Protein AF-A0A2L1KIT9-F1 (afdb_monomer_lite)

Radius of gyration: 21.88 Å; chains: 1; bounding box: 43×35×50 Å

Organism: Pseudomonas aeruginosa (NCBI:txid287)

Sequence (75 aa):
MGHSEHFEFVDYRVGACGVAYVAATQPEISALAVKVGYSGGFKQVVKAYPPCPSTETLKNRALREALEDDDTIPW

Secondary structure (DSSP, 8-state):
--EEEEEEEEETTSSSS-EEEEESSHHHHHHHHHHTT--SPPEEEEEE-PPPPPHHHHHHHHHHHHHHTTT----

pLDDT: mean 84.16, std 11.0, range [52.72, 95.56]

Foldseek 3Di:
DDKAKWKKDWAPVDDPRTDIDIGRDPVVVVVVCVVVVHDDDIDMDIGDDPPDPDPVVVVVVVVVVVVVVVPPPDD

Structure (mmCIF, N/CA/C/O backbone):
data_AF-A0A2L1KIT9-F1
#
_entry.id   AF-A0A2L1KIT9-F1
#
loop_
_atom_site.group_PDB
_atom_site.id
_atom_site.type_symbol
_atom_site.label_atom_id
_atom_site.label_alt_id
_atom_site.label_comp_id
_atom_site.label_asym_id
_atom_site.label_entity_id
_atom_site.label_seq_id
_atom_site.pdbx_PDB_ins_code
_atom_site.Cartn_x
_atom_site.Cartn_y
_atom_site.Cartn_z
_atom_site.occupancy
_atom_site.B_iso_or_equiv
_atom_site.auth_seq_id
_atom_site.auth_comp_id
_atom_site.auth_asym_id
_atom_site.auth_atom_id
_atom_site.pdbx_PDB_model_num
ATOM 1 N N . MET A 1 1 ? 16.052 12.380 -1.811 1.00 52.72 1 MET A N 1
ATOM 2 C CA . MET A 1 1 ? 16.445 11.053 -2.335 1.00 52.72 1 MET A CA 1
ATOM 3 C C . MET A 1 1 ? 15.287 10.120 -2.055 1.00 52.72 1 MET A C 1
ATOM 5 O O . MET A 1 1 ? 14.773 10.162 -0.949 1.00 52.72 1 MET A O 1
ATOM 9 N N . GLY A 1 2 ? 14.750 9.520 -3.118 1.00 71.31 2 GLY A N 1
ATOM 10 C CA . GLY A 1 2 ? 13.315 9.297 -3.267 1.00 71.31 2 GLY A CA 1
ATOM 11 C C . GLY A 1 2 ? 12.821 8.010 -2.637 1.00 71.31 2 GLY A C 1
ATOM 12 O O . GLY A 1 2 ? 13.054 6.934 -3.166 1.00 71.31 2 GLY A O 1
ATOM 13 N N . HIS A 1 3 ? 12.036 8.116 -1.579 1.00 78.25 3 HIS A N 1
ATOM 14 C CA . HIS A 1 3 ? 11.104 7.070 -1.187 1.00 78.25 3 HIS A CA 1
ATOM 15 C C . HIS A 1 3 ? 9.760 7.713 -0.852 1.00 78.25 3 HIS A C 1
ATOM 17 O O . HIS A 1 3 ? 9.692 8.894 -0.513 1.00 78.25 3 HIS A O 1
ATOM 23 N N . SER A 1 4 ? 8.681 6.959 -1.027 1.00 85.00 4 SER A N 1
ATOM 24 C CA . SER A 1 4 ? 7.339 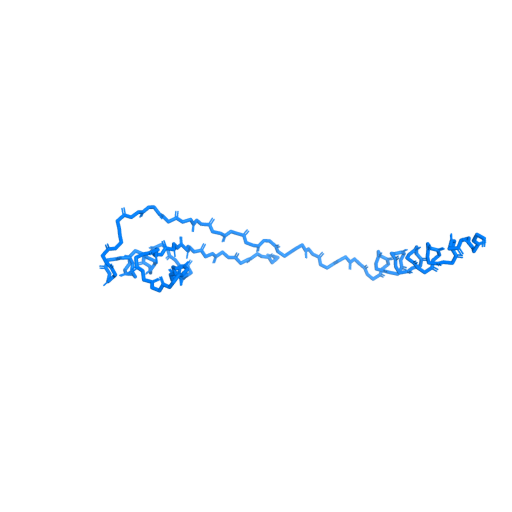7.350 -0.594 1.00 85.00 4 SER A CA 1
ATOM 25 C C . SER A 1 4 ? 6.866 6.374 0.466 1.00 85.00 4 SER A C 1
ATOM 27 O O . SER A 1 4 ? 6.982 5.161 0.273 1.00 85.00 4 SER A O 1
ATOM 29 N N . GLU A 1 5 ? 6.310 6.899 1.548 1.00 91.31 5 GLU A N 1
ATOM 30 C CA . GLU A 1 5 ? 5.818 6.124 2.683 1.00 91.31 5 GLU A CA 1
ATOM 31 C C . GLU A 1 5 ? 4.322 6.369 2.871 1.00 91.31 5 GLU A C 1
ATOM 33 O O . GLU A 1 5 ? 3.842 7.490 2.702 1.00 91.31 5 GLU A O 1
ATOM 38 N N . HIS A 1 6 ? 3.585 5.306 3.180 1.00 93.25 6 HIS A N 1
ATOM 39 C CA . HIS A 1 6 ? 2.176 5.372 3.551 1.00 93.25 6 HIS A CA 1
ATOM 40 C C . HIS A 1 6 ? 1.804 4.191 4.447 1.00 93.25 6 HIS A C 1
ATOM 42 O O . HIS A 1 6 ? 2.543 3.212 4.565 1.00 93.25 6 HIS A O 1
ATOM 48 N N . PHE A 1 7 ? 0.637 4.282 5.068 1.00 94.44 7 PHE A N 1
ATOM 49 C CA . PHE A 1 7 ? 0.008 3.209 5.817 1.00 94.44 7 PHE A CA 1
ATOM 50 C C . PHE A 1 7 ? -1.201 2.690 5.052 1.00 94.44 7 PHE A C 1
ATOM 52 O O . PHE A 1 7 ? -1.954 3.478 4.477 1.00 94.44 7 PHE A O 1
ATOM 59 N N . GLU A 1 8 ? -1.409 1.378 5.077 1.00 95.56 8 GLU A N 1
ATOM 60 C CA . GLU A 1 8 ? -2.551 0.747 4.426 1.00 95.56 8 GLU A CA 1
ATOM 61 C C . GLU A 1 8 ? -3.193 -0.359 5.269 1.00 95.56 8 GLU A C 1
ATOM 63 O O . GLU A 1 8 ? -2.551 -1.006 6.107 1.00 95.56 8 GLU A O 1
ATOM 68 N N . PHE A 1 9 ? -4.478 -0.597 5.011 1.00 93.81 9 PHE A N 1
ATOM 69 C CA . PHE A 1 9 ? -5.173 -1.827 5.383 1.00 93.81 9 PHE A CA 1
ATOM 70 C C . PHE A 1 9 ? -6.208 -2.191 4.318 1.00 93.81 9 PHE A C 1
ATOM 72 O O . PHE A 1 9 ? -6.667 -1.339 3.558 1.00 93.81 9 PHE A O 1
ATOM 79 N N . VAL A 1 10 ? -6.589 -3.466 4.278 1.00 93.12 10 VAL A N 1
ATOM 80 C CA . VAL A 1 10 ? -7.620 -3.970 3.368 1.00 93.12 10 VAL A CA 1
ATOM 81 C C . VAL A 1 10 ? -8.793 -4.471 4.193 1.00 93.12 10 VAL A C 1
ATOM 83 O O . VAL A 1 10 ? -8.625 -5.330 5.060 1.00 93.12 10 VAL A O 1
ATOM 86 N N . ASP A 1 11 ? -9.980 -3.944 3.916 1.00 90.69 11 ASP A N 1
ATOM 87 C CA . ASP A 1 11 ? -11.221 -4.441 4.493 1.00 90.69 11 ASP A CA 1
ATOM 88 C C . ASP A 1 11 ? -11.894 -5.416 3.525 1.00 90.69 11 ASP A C 1
ATOM 90 O O . ASP A 1 11 ? -12.549 -5.011 2.564 1.00 90.69 11 ASP A O 1
ATOM 94 N N . TYR A 1 12 ? -11.746 -6.713 3.791 1.00 89.44 12 TYR A N 1
ATOM 95 C CA . TYR A 1 12 ? -12.358 -7.782 2.995 1.00 89.44 12 TYR A CA 1
ATOM 96 C C . TYR A 1 12 ? -13.869 -7.927 3.207 1.00 89.44 12 TYR A C 1
ATOM 98 O O . TYR A 1 12 ? -14.509 -8.695 2.494 1.00 89.44 12 TYR A O 1
ATOM 106 N N . ARG A 1 13 ? -14.462 -7.206 4.169 1.00 87.25 13 ARG A N 1
ATOM 107 C CA . ARG A 1 13 ? -15.919 -7.216 4.388 1.00 87.25 13 ARG A CA 1
ATOM 108 C C . ARG A 1 13 ? -16.661 -6.421 3.314 1.00 87.25 13 ARG A C 1
ATOM 110 O O . ARG A 1 13 ? -17.876 -6.549 3.195 1.00 87.25 13 ARG A O 1
ATOM 117 N N . VAL A 1 14 ? -15.947 -5.577 2.566 1.00 84.62 14 VAL A N 1
ATOM 118 C CA . VAL A 1 14 ? -16.523 -4.651 1.590 1.00 84.62 14 VAL A CA 1
ATOM 119 C C . VAL A 1 14 ? -16.075 -5.028 0.179 1.00 84.62 14 VAL A C 1
ATOM 121 O O . VAL A 1 14 ? -14.885 -5.092 -0.110 1.00 84.62 14 VAL A O 1
ATOM 124 N N . GLY A 1 15 ? -17.039 -5.217 -0.725 1.00 81.12 15 GLY A N 1
ATOM 125 C CA . GLY A 1 15 ? -16.786 -5.558 -2.129 1.00 81.12 15 GLY A CA 1
ATOM 126 C C . GLY A 1 15 ? -16.376 -7.020 -2.351 1.00 81.12 15 GLY A C 1
ATOM 127 O O . GLY A 1 15 ? -16.140 -7.771 -1.413 1.00 81.12 15 GLY A O 1
ATOM 128 N N . ALA A 1 16 ? -16.295 -7.436 -3.618 1.00 84.00 16 ALA A N 1
ATOM 129 C CA . ALA A 1 16 ? -15.990 -8.825 -3.984 1.00 84.00 16 ALA A CA 1
ATOM 130 C C . ALA A 1 16 ? -14.531 -9.241 -3.699 1.00 84.00 16 ALA A C 1
ATOM 132 O O . ALA A 1 16 ? -14.251 -10.426 -3.545 1.00 84.00 16 ALA A O 1
ATOM 133 N N . CYS A 1 17 ? -13.606 -8.276 -3.627 1.00 85.62 17 CYS A N 1
ATOM 134 C CA . CYS A 1 17 ? -12.170 -8.515 -3.426 1.00 85.62 17 CYS A CA 1
ATOM 135 C C . CYS A 1 17 ? -11.575 -7.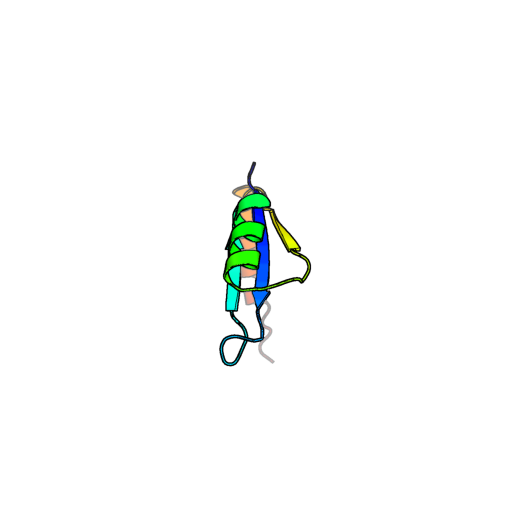740 -2.235 1.00 85.62 17 CYS A C 1
ATOM 137 O O . CYS A 1 17 ? -10.359 -7.742 -2.056 1.00 85.62 17 CYS A O 1
ATOM 139 N N . GLY A 1 18 ? -12.409 -7.086 -1.422 1.00 89.00 18 GLY A N 1
ATOM 140 C CA . GLY A 1 18 ? -11.964 -6.156 -0.386 1.00 89.00 18 GLY A CA 1
ATOM 141 C C . GLY A 1 18 ? -11.698 -4.742 -0.907 1.00 89.00 18 GLY A C 1
ATOM 142 O O . GLY A 1 18 ? -11.426 -4.529 -2.091 1.00 89.00 18 GLY A O 1
ATOM 143 N N . VAL A 1 19 ? -11.772 -3.761 -0.008 1.00 92.56 19 VAL A N 1
ATOM 144 C CA . VAL A 1 19 ? -11.425 -2.358 -0.286 1.00 92.56 19 VAL A CA 1
ATOM 145 C C . VAL A 1 19 ? -10.132 -2.007 0.438 1.00 92.56 19 VAL A C 1
ATOM 147 O O . VAL A 1 19 ? -10.030 -2.184 1.651 1.00 92.56 19 VAL A O 1
ATOM 150 N N . ALA A 1 20 ? -9.148 -1.499 -0.306 1.00 92.44 20 ALA A N 1
ATOM 151 C CA . ALA A 1 20 ? -7.895 -1.000 0.247 1.00 92.44 20 ALA A CA 1
ATOM 152 C C . ALA A 1 20 ? -8.031 0.471 0.665 1.00 92.44 20 ALA A C 1
ATOM 154 O O . ALA A 1 20 ? -8.477 1.312 -0.118 1.00 92.44 20 ALA A O 1
ATOM 155 N N . TYR A 1 21 ? -7.612 0.774 1.889 1.00 93.62 21 TYR A N 1
ATOM 156 C CA . TYR A 1 21 ? -7.525 2.124 2.434 1.00 93.62 21 TYR A CA 1
ATOM 157 C C . TYR A 1 21 ? -6.059 2.485 2.611 1.00 93.62 21 TYR A C 1
ATOM 159 O O . TYR A 1 21 ? -5.291 1.687 3.145 1.00 93.62 21 TYR A O 1
ATOM 167 N N . VAL A 1 22 ? -5.688 3.689 2.180 1.00 94.56 22 VAL A N 1
ATOM 168 C CA . VAL A 1 22 ? -4.308 4.179 2.194 1.00 94.56 22 VAL A CA 1
ATOM 169 C C . VAL A 1 22 ? -4.284 5.601 2.742 1.00 94.56 22 VAL A C 1
ATOM 171 O O . VAL A 1 22 ? -5.124 6.419 2.365 1.00 94.56 22 VAL A O 1
ATOM 174 N N . ALA A 1 23 ? -3.326 5.906 3.613 1.00 94.69 23 ALA A N 1
ATOM 175 C CA . ALA A 1 23 ? -3.098 7.255 4.128 1.00 94.69 23 ALA A CA 1
ATOM 176 C C . ALA A 1 23 ? -1.608 7.522 4.369 1.00 94.69 23 ALA A C 1
ATOM 178 O O . ALA A 1 23 ? -0.830 6.591 4.568 1.00 94.69 23 ALA A O 1
ATOM 179 N N . ALA A 1 24 ? -1.198 8.791 4.370 1.00 91.94 24 ALA A N 1
ATOM 180 C CA . ALA A 1 24 ? 0.208 9.156 4.542 1.00 91.94 24 ALA A CA 1
ATOM 181 C C . ALA A 1 24 ? 0.683 8.950 5.988 1.00 91.94 24 ALA A C 1
ATOM 183 O O . ALA A 1 24 ? 1.841 8.606 6.222 1.00 91.94 24 ALA A O 1
ATOM 184 N N . THR A 1 25 ? -0.211 9.138 6.962 1.00 92.81 25 THR A N 1
ATOM 185 C CA . THR A 1 25 ? 0.143 9.121 8.383 1.00 92.81 25 THR A CA 1
ATOM 186 C C . THR A 1 25 ? -0.670 8.104 9.191 1.00 92.81 25 THR A C 1
ATOM 188 O O . THR A 1 25 ? -1.798 7.739 8.854 1.00 92.81 25 THR A O 1
ATOM 191 N N . GLN A 1 26 ? -0.098 7.660 10.313 1.00 91.69 26 GLN A N 1
ATOM 192 C CA . GLN A 1 26 ? -0.758 6.752 11.252 1.00 91.69 26 GLN A CA 1
ATOM 193 C C . GLN A 1 26 ? -2.084 7.287 11.852 1.00 91.69 26 GLN A C 1
ATOM 195 O O . GLN A 1 26 ? -3.026 6.500 11.971 1.00 91.69 26 GLN A O 1
ATOM 200 N N . PRO A 1 27 ? -2.229 8.574 12.240 1.00 93.00 27 PRO A N 1
ATOM 201 C CA . PRO A 1 27 ? -3.516 9.086 12.722 1.00 93.00 27 PRO A CA 1
ATOM 202 C C . PRO A 1 27 ? -4.601 9.135 11.636 1.00 93.00 27 PRO A C 1
ATOM 204 O O . PRO A 1 27 ? -5.778 8.954 11.935 1.00 93.00 27 PRO A O 1
ATOM 207 N N . GLU A 1 28 ? -4.235 9.345 10.372 1.00 94.12 28 GLU A N 1
ATOM 208 C CA . GLU A 1 28 ? -5.210 9.355 9.275 1.00 94.12 28 GLU A CA 1
ATOM 209 C C . GLU A 1 28 ? -5.733 7.948 8.978 1.00 94.12 28 GLU A C 1
ATOM 211 O O . GLU A 1 28 ? -6.944 7.755 8.837 1.00 94.12 28 GLU A O 1
ATOM 216 N N . ILE A 1 29 ? -4.843 6.946 8.931 1.00 94.62 29 ILE A N 1
ATOM 217 C CA . ILE A 1 29 ? -5.266 5.563 8.678 1.00 94.62 29 ILE A CA 1
ATOM 218 C C . ILE A 1 29 ? -6.106 5.012 9.837 1.00 94.62 29 ILE A C 1
ATOM 220 O O . ILE A 1 29 ? -7.060 4.270 9.604 1.00 94.62 29 ILE A O 1
ATOM 224 N N . SER A 1 30 ? -5.817 5.420 11.078 1.00 93.44 30 SER A N 1
ATOM 225 C CA . SER A 1 30 ? -6.610 5.016 12.242 1.00 93.44 30 SER A CA 1
ATOM 226 C C . SER A 1 30 ? -7.992 5.671 12.248 1.00 93.44 30 SER A C 1
ATOM 228 O O . SER A 1 30 ? -8.979 4.990 12.522 1.00 93.44 30 SER A O 1
ATOM 230 N N . ALA A 1 31 ? -8.105 6.945 11.858 1.00 94.38 31 ALA A N 1
ATOM 231 C CA . ALA A 1 31 ? -9.398 7.605 11.687 1.00 94.38 31 ALA A CA 1
ATOM 232 C C . ALA A 1 31 ? -10.252 6.920 10.603 1.00 94.38 31 ALA A C 1
ATOM 234 O O . ALA A 1 31 ? -11.453 6.711 10.802 1.00 94.38 31 ALA A O 1
ATOM 235 N N . LEU A 1 32 ? -9.635 6.513 9.485 1.00 93.31 32 LEU A N 1
ATOM 236 C CA . LEU A 1 32 ? -10.305 5.723 8.448 1.00 93.31 32 LEU A CA 1
ATOM 237 C C . LEU A 1 32 ? -10.773 4.371 8.991 1.00 93.31 32 LEU A C 1
ATOM 239 O O . LEU A 1 32 ? -11.931 4.013 8.790 1.00 93.31 32 LEU A O 1
ATOM 243 N N . ALA A 1 33 ? -9.916 3.662 9.727 1.00 92.81 33 ALA A N 1
ATOM 244 C CA . ALA A 1 33 ? -10.244 2.376 10.334 1.00 92.81 33 ALA A CA 1
ATOM 245 C C . ALA A 1 33 ? -11.420 2.469 11.312 1.00 92.81 33 ALA A C 1
ATOM 247 O O . ALA A 1 33 ? -12.345 1.663 11.231 1.00 92.81 33 ALA A O 1
ATOM 248 N N . VAL A 1 34 ? -11.444 3.490 12.175 1.00 93.44 34 VAL A N 1
ATOM 249 C CA . VAL A 1 34 ? -12.566 3.742 13.094 1.00 93.44 34 VAL A CA 1
ATOM 250 C C . VAL A 1 34 ? -13.850 4.020 12.316 1.00 93.44 34 VAL A C 1
ATOM 252 O O . VAL A 1 34 ? -14.891 3.445 12.632 1.00 93.44 34 VAL A O 1
ATOM 255 N N . LYS A 1 35 ? -13.780 4.841 11.261 1.00 91.38 35 LYS A N 1
ATOM 256 C CA . LYS A 1 35 ? -14.940 5.174 10.422 1.00 91.3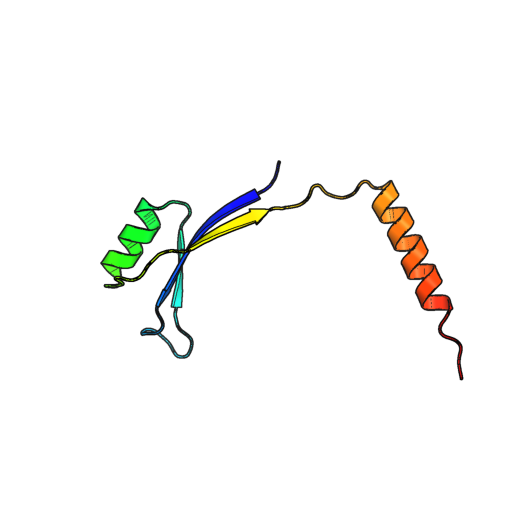8 35 LYS A CA 1
ATOM 257 C C . LYS A 1 35 ? -15.560 3.942 9.756 1.00 91.38 35 LYS A C 1
ATOM 259 O O . LYS A 1 35 ? -16.775 3.906 9.582 1.00 91.38 35 LYS A O 1
ATOM 264 N N . VAL A 1 36 ? -14.749 2.945 9.402 1.00 91.44 36 VAL A N 1
ATOM 265 C CA . VAL A 1 36 ? -15.217 1.691 8.782 1.00 91.44 36 VAL A CA 1
ATOM 266 C C . VAL A 1 36 ? -15.356 0.532 9.779 1.00 91.44 36 VAL A C 1
ATOM 268 O O . VAL A 1 36 ? -15.652 -0.597 9.388 1.00 91.44 36 VAL A O 1
ATOM 271 N N . GLY A 1 37 ? -15.141 0.772 11.076 1.00 90.50 37 GLY A N 1
ATOM 272 C CA . GLY A 1 37 ? -15.202 -0.261 12.114 1.00 90.50 37 GLY A CA 1
ATOM 273 C C . GLY A 1 37 ? -14.190 -1.396 11.907 1.00 90.50 37 GLY A C 1
ATOM 274 O O . GLY A 1 37 ? -14.523 -2.563 12.125 1.00 90.50 37 GLY A O 1
ATOM 275 N N . TYR A 1 38 ? -12.994 -1.082 11.408 1.00 90.12 38 TYR A N 1
ATOM 276 C CA . TYR A 1 38 ? -11.883 -2.018 11.241 1.00 90.12 38 TYR A CA 1
ATOM 277 C C . TYR A 1 38 ? -10.995 -2.001 12.493 1.00 90.12 38 TYR A C 1
ATOM 279 O O . TYR A 1 38 ? -10.537 -0.945 12.922 1.00 90.12 38 TYR A O 1
ATOM 287 N N . SER A 1 39 ? -10.751 -3.175 13.078 1.00 87.44 39 SER A N 1
ATOM 288 C CA . SER A 1 39 ? -9.972 -3.350 14.316 1.00 87.44 39 SER A CA 1
ATOM 289 C C . SER A 1 39 ? -8.654 -4.106 14.112 1.00 87.44 39 SER A C 1
ATOM 291 O O . SER A 1 39 ? -8.042 -4.553 15.080 1.00 87.44 39 SER A O 1
ATOM 293 N N . GLY A 1 40 ? -8.247 -4.326 12.859 1.00 87.38 40 GLY A N 1
ATOM 294 C CA . GLY A 1 40 ? -7.009 -5.024 12.524 1.00 87.38 40 GLY A CA 1
ATOM 295 C C . GLY A 1 40 ? -5.777 -4.118 12.574 1.00 87.38 40 GLY A C 1
ATOM 296 O O . GLY A 1 40 ? -5.870 -2.907 12.756 1.00 87.38 40 GLY A O 1
ATOM 297 N N . GLY A 1 41 ? -4.604 -4.720 12.376 1.00 89.44 41 GLY A N 1
ATOM 298 C CA . GLY A 1 41 ? -3.350 -3.979 12.243 1.00 89.44 41 GLY A CA 1
ATOM 299 C C . GLY A 1 41 ? -3.241 -3.224 10.914 1.00 89.44 41 GLY A C 1
ATOM 300 O O . GLY A 1 41 ? -3.892 -3.575 9.925 1.00 89.44 41 GLY A O 1
ATOM 301 N N . PHE A 1 42 ? -2.371 -2.213 10.902 1.00 92.69 42 PHE A N 1
ATOM 302 C CA . PHE A 1 42 ? -1.987 -1.443 9.716 1.00 92.69 42 PHE A CA 1
ATOM 303 C C . PHE A 1 42 ? -0.623 -1.900 9.206 1.00 92.69 42 PHE A C 1
ATOM 305 O O . PHE A 1 42 ? 0.254 -2.246 10.001 1.00 92.69 42 PHE A O 1
ATOM 312 N N . LYS A 1 43 ? -0.422 -1.865 7.888 1.00 93.06 43 LYS A N 1
ATOM 313 C CA . LYS A 1 43 ? 0.892 -2.075 7.273 1.00 93.06 43 LYS A CA 1
ATOM 314 C C . LYS A 1 43 ? 1.506 -0.726 6.931 1.00 93.06 43 LYS A C 1
ATOM 316 O O . LYS A 1 43 ? 0.843 0.098 6.314 1.00 93.06 43 LYS A O 1
ATOM 321 N N . GLN A 1 44 ? 2.764 -0.513 7.306 1.00 93.25 44 GLN A N 1
ATOM 322 C CA . GLN A 1 44 ? 3.558 0.59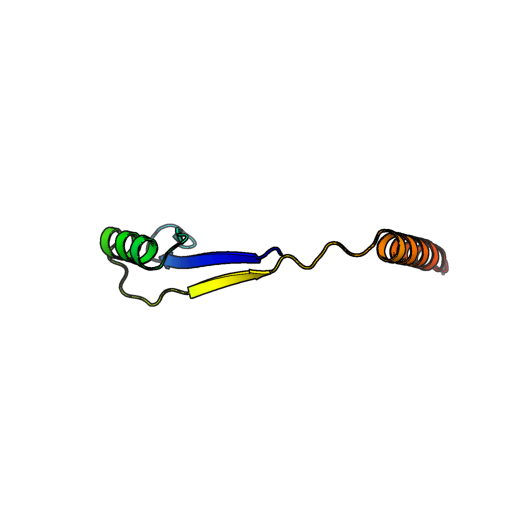9 6.790 1.00 93.25 44 GLN A CA 1
ATOM 323 C C . GLN A 1 44 ? 4.254 0.138 5.510 1.00 93.25 44 GLN A C 1
ATOM 325 O O . GLN A 1 44 ? 4.996 -0.846 5.521 1.00 93.25 44 GLN A O 1
ATOM 330 N N . VAL A 1 45 ? 4.009 0.841 4.412 1.00 91.50 45 VAL A N 1
ATOM 331 C CA . VAL A 1 45 ? 4.579 0.550 3.100 1.00 91.50 45 VAL A CA 1
ATOM 332 C C . VAL A 1 45 ? 5.589 1.632 2.767 1.00 91.50 45 VAL A C 1
ATOM 334 O O . VAL A 1 45 ? 5.256 2.813 2.678 1.00 91.50 45 VAL A O 1
ATOM 337 N N . VAL A 1 46 ? 6.834 1.210 2.556 1.00 88.69 46 VAL A N 1
ATOM 338 C CA . VAL A 1 46 ? 7.926 2.079 2.119 1.00 88.69 46 VAL A CA 1
ATOM 339 C C . VAL A 1 46 ? 8.301 1.681 0.702 1.00 88.69 46 VAL A C 1
ATOM 341 O O . VAL A 1 46 ? 8.840 0.599 0.466 1.00 88.69 46 VAL A O 1
ATOM 344 N N . LYS A 1 47 ? 8.016 2.560 -0.258 1.00 86.38 47 LYS A N 1
ATOM 345 C CA . LYS A 1 47 ? 8.415 2.376 -1.652 1.00 86.38 47 LYS A CA 1
ATOM 346 C C . LYS A 1 47 ? 9.657 3.208 -1.924 1.00 86.38 47 LYS A C 1
ATOM 348 O O . LYS A 1 47 ? 9.572 4.427 -2.056 1.00 86.38 47 LYS A O 1
ATOM 353 N N . ALA A 1 48 ? 10.806 2.545 -1.994 1.00 83.38 48 ALA A N 1
ATOM 354 C CA . ALA A 1 48 ? 12.055 3.175 -2.392 1.00 83.38 48 ALA A CA 1
ATOM 355 C C . ALA A 1 48 ? 12.103 3.345 -3.918 1.00 83.38 48 ALA A C 1
ATOM 357 O O . ALA A 1 48 ? 11.869 2.395 -4.665 1.00 83.38 48 ALA A O 1
ATOM 358 N N . TYR A 1 49 ? 12.422 4.553 -4.373 1.00 79.88 49 TYR A N 1
ATOM 359 C CA . TYR A 1 49 ? 12.775 4.843 -5.755 1.00 79.88 49 TYR A CA 1
ATOM 360 C C . TYR A 1 49 ? 14.302 4.816 -5.834 1.00 79.88 49 TYR A C 1
ATOM 362 O O . TYR A 1 49 ? 14.953 5.739 -5.327 1.00 79.88 49 TYR A O 1
ATOM 370 N N . PRO A 1 50 ? 14.900 3.753 -6.407 1.00 74.31 50 PRO A N 1
ATOM 371 C CA . PRO A 1 50 ? 16.340 3.727 -6.585 1.00 74.31 50 PRO A CA 1
ATOM 372 C C . PRO A 1 50 ? 16.763 4.958 -7.398 1.00 74.31 50 PRO A C 1
ATOM 374 O O . PRO A 1 50 ? 15.994 5.425 -8.247 1.00 74.31 50 PRO A O 1
ATOM 377 N N . PRO A 1 51 ? 17.959 5.516 -7.141 1.00 74.44 51 PRO A N 1
ATOM 378 C CA . PRO A 1 51 ? 18.474 6.592 -7.972 1.00 74.44 51 PRO A CA 1
ATOM 379 C C . PRO A 1 51 ? 18.459 6.132 -9.429 1.00 74.44 51 PRO A C 1
ATOM 381 O O . PRO A 1 51 ? 18.813 4.985 -9.718 1.00 74.44 51 PRO A O 1
ATOM 384 N N . CYS A 1 52 ? 18.031 7.012 -10.339 1.00 69.94 52 CYS A N 1
ATOM 385 C CA . CYS A 1 52 ? 18.101 6.710 -11.761 1.00 69.94 52 CYS A CA 1
ATOM 386 C C . CYS A 1 52 ? 19.542 6.287 -12.089 1.00 69.94 52 CYS A C 1
ATOM 388 O O . CYS A 1 52 ? 20.471 7.023 -11.734 1.00 69.94 52 CYS A O 1
ATOM 390 N N . PRO A 1 53 ? 19.747 5.112 -12.715 1.00 76.75 53 PRO A N 1
ATOM 391 C CA . PRO A 1 53 ? 21.078 4.694 -13.132 1.00 76.75 53 PRO A CA 1
ATOM 392 C C . PRO A 1 53 ? 21.678 5.770 -14.040 1.00 76.75 53 PRO A C 1
ATOM 394 O O . PRO A 1 53 ? 20.952 6.475 -14.748 1.00 76.75 53 PRO A O 1
ATOM 397 N N . SER A 1 54 ? 23.003 5.923 -14.007 1.00 81.19 54 SER A N 1
ATOM 398 C CA . SER A 1 54 ? 23.664 6.928 -14.836 1.00 81.19 54 SER A CA 1
ATOM 399 C C . SER A 1 54 ? 23.389 6.665 -16.320 1.00 81.19 54 SER A C 1
ATOM 401 O O . SER A 1 54 ? 23.134 5.532 -16.740 1.00 81.19 54 SER A O 1
ATOM 403 N N . THR A 1 55 ? 23.479 7.712 -17.141 1.00 81.88 55 THR A N 1
ATOM 404 C CA . THR A 1 55 ? 23.315 7.590 -18.595 1.00 81.88 55 THR A CA 1
ATOM 405 C C . THR A 1 55 ? 24.274 6.553 -19.190 1.00 81.88 55 THR A C 1
ATOM 407 O O . THR A 1 55 ? 23.906 5.853 -20.128 1.00 81.88 55 THR A O 1
ATOM 410 N N . GLU A 1 56 ? 25.483 6.409 -18.639 1.00 83.88 56 GLU A N 1
ATOM 411 C CA . GLU A 1 56 ? 26.435 5.373 -19.063 1.00 83.88 56 GLU A CA 1
ATOM 412 C C . GLU A 1 56 ? 25.955 3.962 -18.721 1.00 83.88 56 GLU A C 1
ATOM 414 O O . GLU A 1 56 ? 26.004 3.077 -19.572 1.00 83.88 56 GLU A O 1
ATOM 419 N N . THR A 1 57 ? 25.420 3.749 -17.514 1.00 83.69 57 THR A N 1
ATOM 420 C CA . THR A 1 57 ? 24.830 2.459 -17.127 1.00 83.69 57 THR A CA 1
ATOM 421 C C . THR A 1 57 ? 23.652 2.092 -18.029 1.00 83.69 57 THR A C 1
ATOM 423 O O . THR A 1 57 ? 23.535 0.939 -18.440 1.00 83.69 57 THR A O 1
ATOM 426 N N . LEU A 1 58 ? 22.811 3.067 -18.388 1.00 84.06 58 LEU A N 1
ATOM 427 C CA . LEU A 1 58 ? 21.697 2.859 -19.317 1.00 84.06 58 LEU A CA 1
ATOM 428 C C . LEU A 1 58 ? 22.175 2.516 -20.735 1.00 84.06 58 LEU A C 1
ATOM 430 O O . LEU A 1 58 ? 21.641 1.593 -21.343 1.00 84.06 58 LEU A O 1
ATOM 434 N N . LYS A 1 59 ? 23.204 3.205 -21.246 1.00 86.50 59 LYS A N 1
ATOM 435 C CA . LYS A 1 59 ? 23.799 2.913 -22.563 1.00 86.50 59 LYS A CA 1
ATOM 436 C C . LYS A 1 59 ? 24.419 1.519 -22.617 1.00 86.50 59 LYS A C 1
ATOM 438 O O . LYS A 1 59 ? 24.158 0.780 -23.558 1.00 86.50 59 LYS A O 1
ATOM 443 N N . ASN A 1 60 ? 25.193 1.144 -21.598 1.00 86.56 60 ASN A N 1
ATOM 444 C CA . ASN A 1 60 ? 25.811 -0.182 -21.519 1.00 86.56 60 ASN A CA 1
ATOM 445 C C . ASN A 1 60 ? 24.762 -1.295 -21.444 1.00 86.56 60 ASN A C 1
ATOM 447 O O . ASN A 1 60 ? 24.951 -2.350 -22.040 1.00 86.56 60 ASN A O 1
ATOM 451 N N . ARG A 1 61 ? 23.646 -1.058 -20.743 1.00 83.12 61 ARG A N 1
ATOM 452 C CA . ARG A 1 61 ? 22.514 -1.987 -20.712 1.00 83.12 61 ARG A CA 1
ATOM 453 C C . ARG A 1 61 ? 21.855 -2.127 -22.086 1.00 83.12 61 ARG A C 1
ATOM 455 O O . ARG A 1 61 ? 21.713 -3.248 -22.550 1.00 83.12 61 ARG A O 1
ATOM 462 N N . ALA A 1 62 ? 21.526 -1.013 -22.740 1.00 86.62 62 ALA A N 1
ATOM 463 C CA . ALA A 1 62 ? 20.900 -1.030 -24.063 1.00 86.62 62 ALA A CA 1
ATOM 464 C C . ALA A 1 62 ? 21.785 -1.715 -25.120 1.00 86.62 62 ALA A C 1
ATOM 466 O O . ALA A 1 62 ? 21.285 -2.455 -25.957 1.00 86.62 62 ALA A O 1
ATOM 467 N N . LEU A 1 63 ? 23.106 -1.504 -25.057 1.00 85.88 63 LEU A N 1
ATOM 468 C CA . LEU A 1 63 ? 24.068 -2.189 -25.924 1.00 85.88 63 LEU A CA 1
ATOM 469 C C . LEU A 1 63 ? 24.088 -3.703 -25.689 1.00 85.88 63 LEU A C 1
ATOM 471 O O . LEU A 1 63 ? 24.160 -4.456 -26.650 1.00 85.88 63 LEU A O 1
ATOM 475 N N . ARG A 1 64 ? 24.030 -4.152 -24.430 1.00 82.44 64 ARG A N 1
ATOM 476 C CA . ARG A 1 64 ? 23.985 -5.585 -24.102 1.00 82.44 64 ARG A CA 1
ATOM 477 C C . ARG A 1 64 ? 22.692 -6.238 -24.575 1.00 82.44 64 ARG A C 1
ATOM 479 O O . ARG A 1 64 ? 22.765 -7.276 -25.208 1.00 82.44 64 ARG A O 1
ATOM 486 N N . GLU A 1 65 ? 21.548 -5.611 -24.310 1.00 82.69 65 GLU A N 1
ATOM 487 C CA . GLU A 1 65 ? 20.238 -6.113 -24.747 1.00 82.69 65 GLU A CA 1
ATOM 488 C C . GLU A 1 65 ? 20.184 -6.226 -26.284 1.00 82.69 65 GLU A C 1
ATOM 490 O O . GLU A 1 65 ? 19.798 -7.262 -26.807 1.00 82.69 65 GLU A O 1
ATOM 495 N N . ALA A 1 66 ? 20.703 -5.229 -27.012 1.00 80.38 66 ALA A N 1
ATOM 496 C CA . ALA A 1 66 ? 20.7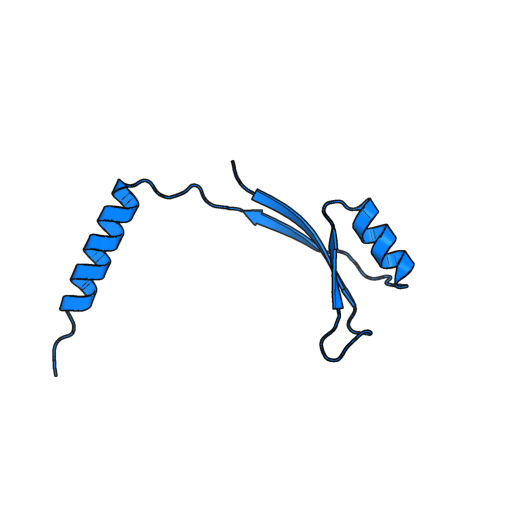77 -5.272 -28.474 1.00 80.38 66 ALA A CA 1
ATOM 497 C C . ALA A 1 66 ? 21.702 -6.374 -29.032 1.00 80.38 66 ALA A C 1
ATOM 499 O O . ALA A 1 66 ? 21.493 -6.822 -30.154 1.00 80.38 66 ALA A O 1
ATOM 500 N N . LEU A 1 67 ? 22.732 -6.784 -28.284 1.00 75.69 67 LEU A N 1
ATOM 501 C CA . LEU A 1 67 ? 23.628 -7.881 -28.671 1.00 75.69 67 LEU A CA 1
ATOM 502 C C . LEU A 1 67 ? 23.028 -9.254 -28.333 1.00 75.69 67 LEU A C 1
ATOM 504 O O . LEU A 1 67 ? 23.252 -10.209 -29.064 1.00 75.69 67 LEU A O 1
ATOM 508 N N . GLU A 1 68 ? 22.262 -9.350 -27.244 1.00 70.56 68 GLU A N 1
ATOM 509 C CA . GLU A 1 68 ? 21.590 -10.585 -26.817 1.00 70.56 68 GLU A CA 1
ATOM 510 C C . GLU A 1 68 ? 20.402 -10.953 -27.732 1.00 70.56 68 GLU A C 1
ATOM 512 O O . GLU A 1 68 ? 20.118 -12.137 -27.902 1.00 70.56 68 GLU A O 1
ATOM 517 N N . ASP A 1 69 ? 19.745 -9.974 -28.368 1.00 59.81 69 ASP A N 1
ATOM 518 C CA . ASP A 1 69 ? 18.700 -10.216 -29.380 1.00 59.81 69 ASP A CA 1
ATOM 519 C C . ASP A 1 69 ? 19.257 -10.775 -30.714 1.00 59.81 69 ASP A C 1
ATOM 521 O O . ASP A 1 69 ? 18.550 -11.500 -31.418 1.00 59.81 69 ASP A O 1
ATOM 525 N N . ASP A 1 70 ? 20.523 -10.496 -31.055 1.00 58.34 70 ASP A N 1
ATOM 526 C CA . ASP A 1 70 ? 21.162 -10.927 -32.317 1.00 58.34 70 ASP A CA 1
ATOM 527 C C . ASP A 1 70 ? 21.632 -12.401 -32.271 1.00 58.34 70 ASP A C 1
ATOM 529 O O . ASP A 1 70 ? 21.713 -13.072 -33.298 1.00 58.34 70 ASP A O 1
ATOM 533 N N . ASP A 1 71 ? 21.841 -12.954 -31.068 1.00 56.41 71 ASP A N 1
ATOM 534 C CA . ASP A 1 71 ? 22.193 -14.364 -30.826 1.00 56.41 71 ASP A CA 1
ATOM 535 C C . ASP A 1 71 ? 20.966 -15.309 -30.817 1.00 56.41 71 ASP A C 1
ATOM 537 O O . ASP A 1 71 ? 21.022 -16.437 -30.307 1.00 56.41 71 ASP A O 1
ATOM 541 N N . THR A 1 72 ? 19.841 -14.908 -31.425 1.00 58.00 72 THR A N 1
ATOM 542 C CA . THR A 1 72 ? 18.798 -15.871 -31.811 1.00 58.00 72 THR A CA 1
ATOM 543 C C . THR A 1 72 ? 19.297 -16.706 -32.988 1.00 58.00 72 THR A C 1
ATOM 545 O O . THR A 1 72 ? 18.968 -16.456 -34.142 1.00 58.00 72 THR A O 1
ATOM 548 N N . ILE A 1 73 ? 20.098 -17.731 -32.681 1.00 61.09 73 ILE A N 1
ATOM 549 C CA . ILE A 1 73 ? 20.493 -18.792 -33.614 1.00 61.09 73 ILE A CA 1
ATOM 550 C C . ILE A 1 73 ? 19.206 -19.356 -34.244 1.00 61.09 73 ILE A C 1
ATOM 552 O O . ILE A 1 73 ? 18.420 -19.992 -33.529 1.00 61.09 73 ILE A O 1
ATOM 556 N N . PRO A 1 74 ? 18.951 -19.150 -35.550 1.00 57.38 74 PRO A N 1
ATOM 557 C CA . PRO A 1 74 ? 17.872 -19.856 -36.212 1.00 57.38 74 PRO A CA 1
ATOM 5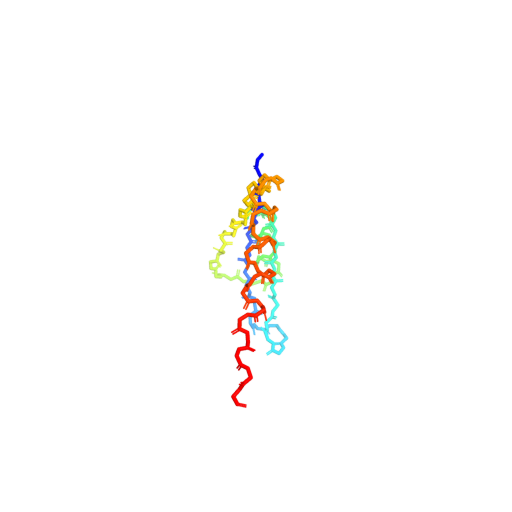58 C C . PRO A 1 74 ? 18.290 -21.328 -36.288 1.00 57.38 74 PRO A C 1
ATOM 560 O O . PRO A 1 74 ? 19.343 -21.658 -36.835 1.00 57.38 74 PRO A O 1
ATOM 563 N N . TRP A 1 75 ? 17.498 -22.184 -35.647 1.00 60.25 75 TRP A N 1
ATOM 564 C CA . TRP A 1 75 ? 17.593 -23.640 -35.736 1.00 60.25 75 TRP A CA 1
ATOM 565 C C . TRP A 1 75 ? 17.342 -24.130 -37.164 1.00 60.25 75 TRP A C 1
ATOM 567 O O . TRP A 1 75 ? 16.503 -23.524 -37.870 1.00 60.25 75 TRP A O 1
#